Protein AF-A0A1P8XKU4-F1 (afdb_monomer)

pLDDT: mean 90.16, std 14.27, range [46.88, 98.56]

Sequence (59 aa):
MLVRRYSRELKIACDELHGDPFDADARAHLLRLILQDSQIADAAKSRLNRIQVPAVGRP

Secondary structure (DSSP, 8-state):
-HHHHHHHHHHHHHHHHHH-TT-HHHHHHHHHIIIIIHHHHHHHHHHHHHHHS--PPP-

Radius of gyration: 16.01 Å; Cα contacts (8 Å, |Δi|>4): 30; chains: 1; bounding box: 42×21×42 Å

Structure (mmCIF, N/CA/C/O backbone):
data_AF-A0A1P8XKU4-F1
#
_entry.id   AF-A0A1P8XKU4-F1
#
loop_
_atom_site.group_PDB
_atom_site.id
_atom_site.type_symbol
_atom_site.label_atom_id
_atom_site.label_alt_id
_atom_site.label_comp_id
_atom_site.label_asym_id
_atom_site.label_entity_id
_atom_site.label_seq_id
_atom_site.pdbx_PDB_ins_code
_atom_site.Cartn_x
_atom_site.Cartn_y
_atom_site.Cartn_z
_atom_site.occupancy
_atom_site.B_iso_or_equiv
_atom_site.auth_seq_id
_atom_site.auth_comp_id
_atom_site.auth_asym_id
_atom_site.auth_atom_id
_atom_site.pdbx_PDB_model_num
ATOM 1 N N . MET A 1 1 ? -14.366 7.230 3.813 1.00 80.44 1 MET A N 1
ATOM 2 C CA . MET A 1 1 ? -14.188 6.193 4.861 1.00 80.44 1 MET A CA 1
ATOM 3 C C . MET A 1 1 ? -12.819 5.548 4.701 1.00 80.44 1 MET A C 1
ATOM 5 O O . MET A 1 1 ? -12.485 5.161 3.587 1.00 80.44 1 MET A O 1
ATOM 9 N N . LEU A 1 2 ? -12.054 5.431 5.788 1.00 91.38 2 LEU A N 1
ATOM 10 C CA . LEU A 1 2 ? -10.663 4.953 5.802 1.00 91.38 2 LEU A CA 1
ATOM 11 C C . LEU A 1 2 ? -10.476 3.571 5.147 1.00 91.38 2 LEU A C 1
ATOM 13 O O . LEU A 1 2 ? -9.613 3.420 4.295 1.00 91.38 2 LEU A O 1
ATOM 17 N N . VAL A 1 3 ? -11.353 2.609 5.452 1.00 94.31 3 VAL A N 1
ATOM 18 C CA . VAL A 1 3 ? -11.313 1.245 4.883 1.00 94.31 3 VAL A CA 1
ATOM 19 C C . VAL A 1 3 ? -11.463 1.248 3.358 1.00 94.31 3 VAL A C 1
ATOM 21 O O . VAL A 1 3 ? -10.735 0.555 2.657 1.00 94.31 3 VAL A O 1
ATOM 24 N N . ARG A 1 4 ? -12.377 2.071 2.824 1.00 95.31 4 ARG A N 1
ATOM 25 C CA . ARG A 1 4 ? -12.594 2.189 1.371 1.00 95.31 4 ARG A CA 1
ATOM 26 C C . ARG A 1 4 ? -11.396 2.824 0.670 1.00 95.31 4 ARG A C 1
ATOM 28 O O . ARG A 1 4 ? -11.063 2.412 -0.433 1.00 95.31 4 ARG A O 1
ATOM 35 N N . ARG A 1 5 ? -10.753 3.807 1.313 1.00 96.19 5 ARG A N 1
ATOM 36 C CA . ARG A 1 5 ? -9.523 4.418 0.798 1.00 96.19 5 ARG A CA 1
ATOM 37 C C . ARG A 1 5 ? -8.397 3.389 0.772 1.00 96.19 5 ARG A C 1
ATOM 39 O O . ARG A 1 5 ? -7.834 3.177 -0.287 1.00 96.19 5 ARG A O 1
ATOM 46 N N . TYR A 1 6 ? -8.150 2.700 1.886 1.00 97.19 6 TYR A N 1
ATOM 47 C CA . TYR A 1 6 ? -7.126 1.656 1.961 1.00 97.19 6 TYR A CA 1
ATOM 48 C C . TYR A 1 6 ? -7.314 0.584 0.880 1.00 97.19 6 TYR A C 1
ATOM 50 O O . TYR A 1 6 ? -6.393 0.298 0.128 1.00 97.19 6 TYR A O 1
ATOM 58 N N . SER A 1 7 ? -8.536 0.058 0.736 1.00 97.50 7 SER A N 1
ATOM 59 C CA . SER A 1 7 ? -8.845 -0.946 -0.288 1.00 97.50 7 SER A CA 1
ATOM 60 C C . SER A 1 7 ? -8.630 -0.439 -1.716 1.00 97.50 7 SER A C 1
ATOM 62 O O . SER A 1 7 ? -8.261 -1.229 -2.580 1.00 97.50 7 SER A O 1
ATOM 64 N N . ARG A 1 8 ? -8.8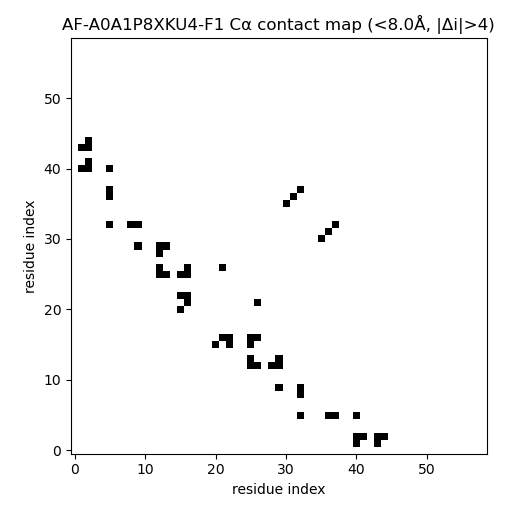86 0.849 -1.978 1.00 97.94 8 ARG A N 1
ATOM 65 C CA . ARG A 1 8 ? -8.656 1.458 -3.292 1.00 97.94 8 ARG A CA 1
ATOM 66 C C . ARG A 1 8 ? -7.164 1.577 -3.584 1.00 97.94 8 ARG A C 1
ATOM 68 O O . ARG A 1 8 ? -6.743 1.146 -4.648 1.00 97.94 8 ARG A O 1
ATOM 75 N N . GLU A 1 9 ? -6.392 2.134 -2.656 1.00 97.94 9 GLU A N 1
ATOM 76 C CA . GLU A 1 9 ? -4.950 2.322 -2.855 1.00 97.94 9 GLU A CA 1
ATOM 77 C C . GLU A 1 9 ? -4.229 0.978 -2.990 1.00 97.94 9 GLU A C 1
ATOM 79 O O . GLU A 1 9 ? -3.377 0.830 -3.857 1.00 97.94 9 GLU A O 1
ATOM 84 N N . LEU A 1 10 ? -4.638 -0.030 -2.205 1.00 97.88 10 LEU A N 1
ATOM 85 C CA . LEU A 1 10 ? -4.100 -1.386 -2.312 1.00 97.88 10 LEU A CA 1
ATOM 86 C C . LEU A 1 10 ? -4.345 -1.975 -3.704 1.00 97.88 10 LEU A C 1
ATOM 88 O O . LEU A 1 10 ? -3.445 -2.565 -4.289 1.00 97.88 10 LEU A O 1
ATOM 92 N N . LYS A 1 11 ? -5.555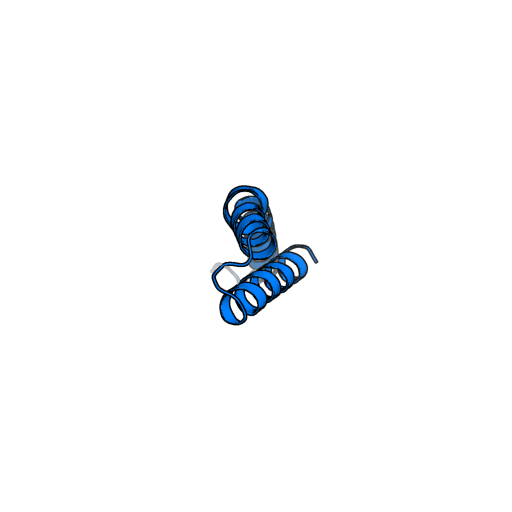 -1.788 -4.247 1.00 98.06 11 LYS A N 1
ATOM 93 C CA . LYS A 1 11 ? -5.876 -2.248 -5.597 1.00 98.06 11 LYS A CA 1
ATOM 94 C C . LYS A 1 11 ? -5.012 -1.548 -6.646 1.00 98.06 11 LYS A C 1
ATOM 96 O O . LYS A 1 11 ? -4.473 -2.228 -7.502 1.00 98.06 11 LYS A O 1
ATOM 101 N N . ILE A 1 12 ? -4.865 -0.227 -6.558 1.00 98.06 12 ILE A N 1
ATOM 102 C CA . ILE A 1 12 ? -4.060 0.551 -7.511 1.00 98.06 12 ILE A CA 1
ATOM 103 C C . ILE A 1 12 ? -2.611 0.062 -7.519 1.00 98.06 12 ILE A C 1
ATOM 105 O O . ILE A 1 12 ? -2.114 -0.284 -8.580 1.00 98.06 12 ILE A O 1
ATOM 109 N N . ALA A 1 13 ? -1.973 -0.058 -6.351 1.00 98.00 13 ALA A N 1
ATOM 110 C CA . ALA A 1 13 ? -0.581 -0.502 -6.274 1.00 98.00 13 ALA A CA 1
ATOM 111 C C . ALA A 1 13 ? -0.389 -1.934 -6.814 1.00 98.00 13 ALA A C 1
ATOM 113 O O . ALA A 1 13 ? 0.622 -2.239 -7.444 1.00 98.00 13 ALA A O 1
ATOM 114 N N . CYS A 1 14 ? -1.369 -2.820 -6.599 1.00 98.38 14 CYS A N 1
ATOM 115 C CA . CYS A 1 14 ? -1.356 -4.156 -7.193 1.00 98.38 14 CYS A CA 1
ATOM 116 C C . CYS A 1 14 ? -1.574 -4.130 -8.714 1.00 98.38 14 CYS A C 1
ATOM 118 O O . CYS A 1 14 ? -0.905 -4.882 -9.414 1.00 98.38 14 CYS A O 1
ATOM 120 N N . ASP A 1 15 ? -2.486 -3.297 -9.223 1.00 98.56 15 ASP A N 1
ATOM 121 C CA . ASP A 1 15 ? -2.754 -3.163 -10.6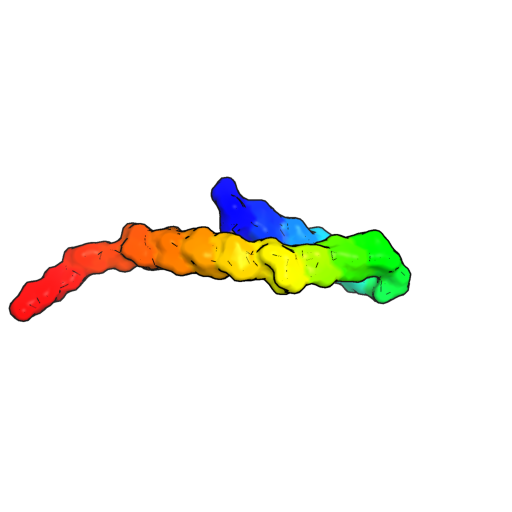61 1.00 98.56 15 ASP A CA 1
ATOM 122 C C . ASP A 1 15 ? -1.527 -2.570 -11.390 1.00 98.56 15 ASP A C 1
ATOM 124 O O . ASP A 1 15 ? -1.171 -3.039 -12.471 1.00 98.56 15 ASP A O 1
ATOM 128 N N . GLU A 1 16 ? -0.836 -1.602 -10.777 1.00 98.44 16 GLU A N 1
ATOM 129 C CA . GLU A 1 16 ? 0.421 -1.024 -11.278 1.00 98.44 16 GLU A CA 1
ATOM 130 C C . GLU A 1 16 ? 1.527 -2.086 -11.364 1.00 98.44 16 GLU A C 1
ATOM 132 O O 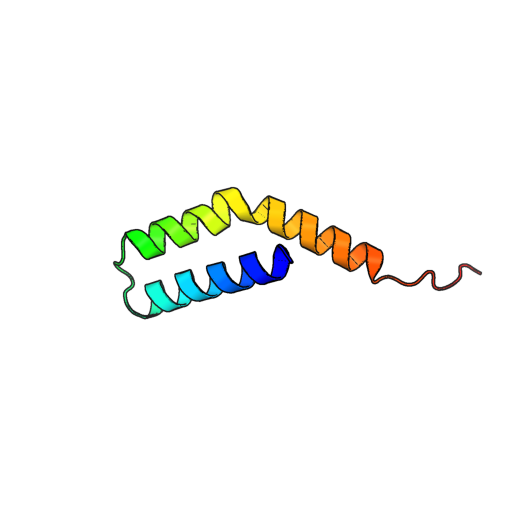. GLU A 1 16 ? 2.092 -2.284 -12.436 1.00 98.44 16 GLU A O 1
ATOM 137 N N . LEU A 1 17 ? 1.765 -2.854 -10.292 1.00 98.44 17 LEU A N 1
ATOM 138 C CA . LEU A 1 17 ? 2.755 -3.944 -10.298 1.00 98.44 17 LEU A CA 1
ATOM 139 C C . LEU A 1 17 ? 2.372 -5.123 -11.196 1.00 98.44 17 LEU A C 1
ATOM 141 O O . LEU A 1 17 ? 3.239 -5.854 -11.670 1.00 98.44 17 LEU A O 1
ATOM 145 N N . HIS A 1 18 ? 1.077 -5.346 -11.409 1.00 97.88 18 HIS A N 1
ATOM 146 C CA . HIS A 1 18 ? 0.612 -6.328 -12.380 1.00 97.88 18 HIS A CA 1
ATOM 147 C C . HIS A 1 18 ? 0.919 -5.868 -13.814 1.00 97.88 18 HIS A C 1
ATOM 149 O O . HIS A 1 18 ? 1.210 -6.700 -14.672 1.00 97.88 18 HIS A O 1
ATOM 155 N N . GLY A 1 19 ? 0.843 -4.560 -14.083 1.00 98.12 19 GLY A N 1
ATOM 156 C CA . GLY A 1 19 ? 1.226 -3.962 -15.363 1.00 98.12 19 GLY A CA 1
ATOM 157 C C . GLY A 1 19 ? 2.740 -3.941 -15.587 1.00 98.12 19 GLY A C 1
ATOM 158 O O . GLY A 1 19 ? 3.195 -4.339 -16.658 1.00 98.12 19 GLY A O 1
ATOM 159 N N . ASP A 1 20 ? 3.504 -3.523 -14.576 1.00 98.12 20 ASP A N 1
ATOM 160 C CA . ASP A 1 20 ? 4.970 -3.541 -14.559 1.00 98.12 20 ASP A CA 1
ATOM 161 C C . ASP A 1 20 ? 5.511 -4.046 -13.203 1.00 98.12 20 ASP A C 1
ATOM 163 O O . ASP A 1 20 ? 5.590 -3.292 -12.229 1.00 98.12 20 ASP A O 1
ATOM 167 N N . PRO A 1 21 ? 5.961 -5.311 -13.129 1.00 97.50 21 PRO A N 1
ATOM 168 C CA . PRO A 1 21 ? 6.522 -5.885 -11.906 1.00 97.50 21 PRO A CA 1
ATO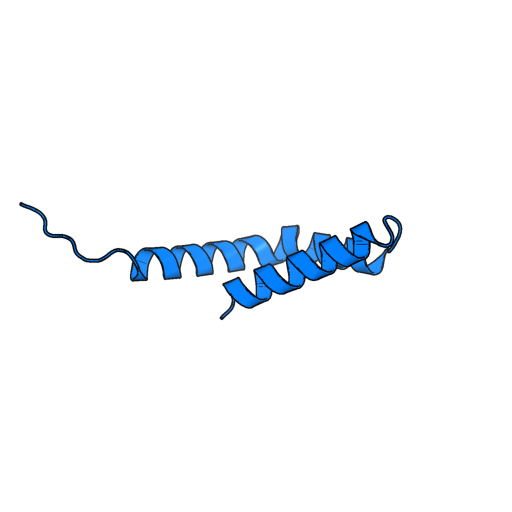M 169 C C . PRO A 1 21 ? 7.802 -5.206 -11.394 1.00 97.50 21 PRO A C 1
ATOM 171 O O . PRO A 1 21 ? 8.192 -5.440 -10.244 1.00 97.50 21 PRO A O 1
ATOM 174 N N . PHE A 1 22 ? 8.488 -4.412 -12.223 1.00 97.88 22 PHE A N 1
ATOM 175 C CA . PHE A 1 22 ? 9.742 -3.746 -11.862 1.00 97.88 22 PHE A CA 1
ATOM 176 C C . PHE A 1 22 ? 9.560 -2.287 -11.439 1.00 97.88 22 PHE A C 1
ATOM 178 O O . PHE A 1 22 ? 10.528 -1.685 -10.959 1.00 97.88 22 PHE A O 1
ATOM 185 N N . ASP A 1 23 ? 8.339 -1.752 -11.514 1.00 98.25 23 ASP A N 1
ATOM 186 C CA . ASP A 1 23 ? 8.016 -0.399 -11.072 1.00 98.25 23 ASP A CA 1
ATOM 187 C C . ASP A 1 23 ? 8.403 -0.211 -9.590 1.00 98.25 23 ASP A C 1
ATOM 189 O O . ASP A 1 23 ? 7.895 -0.858 -8.661 1.00 98.25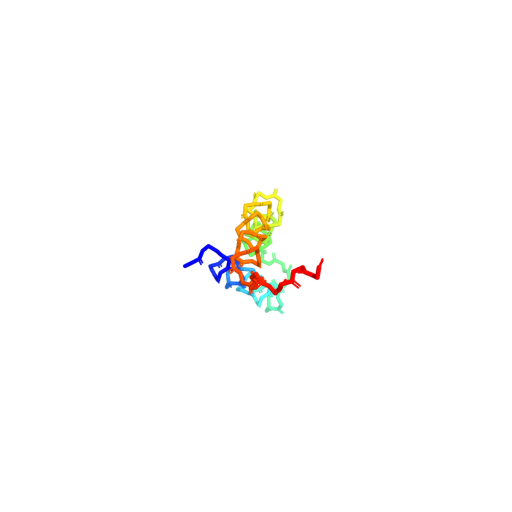 23 ASP A O 1
ATOM 193 N N . ALA A 1 24 ? 9.399 0.650 -9.369 1.00 98.12 24 ALA A N 1
ATOM 194 C CA . ALA A 1 24 ? 9.947 0.912 -8.048 1.00 98.12 24 ALA A CA 1
ATOM 195 C C . ALA A 1 24 ? 8.988 1.713 -7.166 1.00 98.12 24 ALA A C 1
ATOM 197 O O . ALA A 1 24 ? 8.946 1.469 -5.954 1.00 98.12 24 ALA A O 1
ATOM 198 N N . ASP A 1 25 ? 8.210 2.608 -7.766 1.00 97.62 25 ASP A N 1
ATOM 199 C CA . ASP A 1 25 ? 7.264 3.465 -7.067 1.00 97.62 25 ASP A CA 1
ATOM 200 C C . ASP A 1 25 ? 6.030 2.663 -6.655 1.00 97.62 25 ASP A C 1
ATOM 202 O O . ASP A 1 25 ? 5.641 2.701 -5.483 1.00 97.62 25 ASP A O 1
ATOM 206 N N . ALA A 1 26 ? 5.487 1.835 -7.551 1.00 98.00 26 ALA A N 1
ATOM 207 C CA . ALA A 1 26 ? 4.368 0.944 -7.241 1.00 98.00 26 ALA A CA 1
ATOM 208 C C . ALA A 1 26 ? 4.731 -0.059 -6.130 1.00 98.00 26 ALA A C 1
ATOM 210 O O . ALA A 1 26 ? 3.965 -0.276 -5.183 1.00 98.00 26 ALA A O 1
ATOM 211 N N . ARG A 1 27 ? 5.955 -0.612 -6.165 1.00 98.25 27 ARG A N 1
ATOM 212 C CA . ARG A 1 27 ? 6.471 -1.484 -5.095 1.00 98.25 27 ARG A CA 1
ATOM 213 C C . ARG A 1 27 ? 6.600 -0.747 -3.767 1.00 98.25 27 ARG A C 1
ATOM 215 O O . ARG A 1 27 ? 6.170 -1.271 -2.737 1.00 98.25 27 ARG A O 1
ATOM 222 N N . ALA A 1 28 ? 7.193 0.446 -3.767 1.00 98.12 28 ALA A N 1
ATOM 223 C CA . ALA A 1 28 ? 7.329 1.252 -2.557 1.00 98.12 28 ALA A CA 1
ATOM 224 C C . ALA A 1 28 ? 5.955 1.625 -1.979 1.00 98.12 28 ALA A C 1
ATOM 226 O O . ALA A 1 28 ? 5.748 1.547 -0.764 1.00 98.12 28 ALA A O 1
ATOM 227 N N . HIS A 1 29 ? 4.997 1.955 -2.845 1.00 97.88 29 HIS A N 1
ATOM 228 C CA . HIS A 1 29 ? 3.629 2.268 -2.463 1.00 97.88 29 HIS A CA 1
ATOM 229 C C . HIS A 1 29 ? 2.931 1.066 -1.814 1.00 97.88 29 HIS A C 1
ATOM 231 O O . HIS A 1 29 ? 2.395 1.199 -0.708 1.00 97.88 29 HIS A O 1
ATOM 237 N N . LEU A 1 30 ? 3.003 -0.119 -2.431 1.00 98.25 30 LEU A N 1
ATOM 238 C CA . LEU A 1 30 ? 2.435 -1.346 -1.869 1.00 98.25 30 LEU A CA 1
ATOM 239 C C . LEU A 1 30 ? 3.041 -1.672 -0.498 1.00 98.25 30 LEU A C 1
ATOM 241 O O . LEU A 1 30 ? 2.313 -1.958 0.456 1.00 98.25 30 LEU A O 1
ATOM 245 N N . LEU A 1 31 ? 4.368 -1.582 -0.369 1.00 98.25 31 LEU A N 1
ATOM 246 C CA . LEU A 1 31 ? 5.054 -1.821 0.902 1.00 98.25 31 LEU A CA 1
ATOM 247 C C . LEU A 1 31 ? 4.622 -0.825 1.981 1.00 98.25 31 LEU A C 1
ATOM 249 O O . LEU A 1 31 ? 4.391 -1.233 3.118 1.00 98.25 31 LEU A O 1
ATOM 253 N N . ARG A 1 32 ? 4.445 0.458 1.642 1.00 97.94 32 ARG A N 1
ATOM 254 C CA . ARG A 1 32 ? 3.921 1.468 2.576 1.00 97.94 32 ARG A CA 1
ATOM 255 C C . ARG A 1 32 ? 2.529 1.083 3.080 1.00 97.94 32 ARG A C 1
ATOM 257 O O . ARG A 1 32 ? 2.280 1.101 4.285 1.00 97.94 32 ARG A O 1
ATOM 264 N N . LEU A 1 33 ? 1.640 0.680 2.172 1.00 97.94 33 LEU A N 1
ATOM 265 C CA . LEU A 1 33 ? 0.277 0.272 2.514 1.00 97.94 33 LEU A CA 1
ATOM 266 C C . LEU A 1 33 ? 0.255 -0.964 3.424 1.00 97.94 33 LEU A C 1
ATOM 268 O O . LEU A 1 33 ? -0.517 -1.016 4.381 1.00 97.94 33 LEU A O 1
ATOM 272 N N . ILE A 1 34 ? 1.102 -1.957 3.157 1.00 97.38 34 ILE A N 1
ATOM 273 C CA . ILE A 1 34 ? 1.137 -3.200 3.939 1.00 97.38 34 ILE A CA 1
ATOM 274 C C . ILE A 1 34 ? 1.822 -2.993 5.292 1.00 97.38 34 ILE A C 1
ATOM 276 O O . ILE A 1 34 ? 1.298 -3.436 6.312 1.00 97.38 34 ILE A O 1
ATOM 280 N N . LEU A 1 35 ? 2.977 -2.330 5.322 1.00 96.81 35 LEU A N 1
ATOM 281 C CA . LEU A 1 35 ? 3.805 -2.241 6.527 1.00 96.81 35 LEU A CA 1
ATOM 282 C C . LEU A 1 35 ? 3.369 -1.122 7.477 1.00 96.81 35 LEU A C 1
ATOM 284 O O . LEU A 1 35 ? 3.575 -1.247 8.681 1.00 96.81 35 LEU A O 1
ATOM 288 N N . GLN A 1 36 ? 2.784 -0.039 6.959 1.00 94.56 36 GLN A N 1
ATOM 289 C CA . GLN A 1 36 ? 2.439 1.141 7.762 1.00 94.56 36 GLN A CA 1
ATOM 290 C C . GLN A 1 36 ? 0.926 1.303 7.923 1.00 94.56 36 GLN A C 1
ATOM 292 O O . GLN A 1 36 ? 0.437 1.488 9.037 1.00 94.56 36 GLN A O 1
ATOM 297 N N . ASP A 1 37 ? 0.168 1.207 6.828 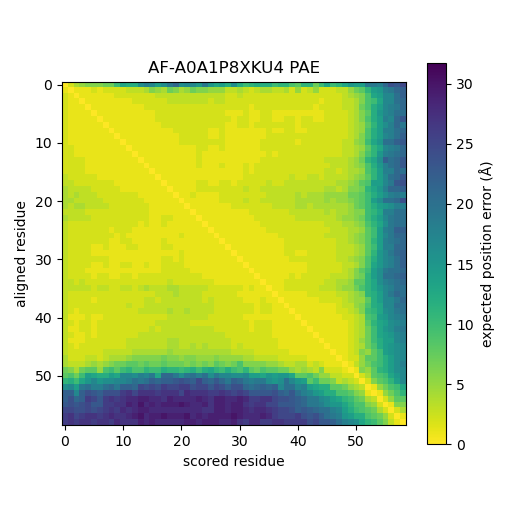1.00 94.75 37 ASP A N 1
ATOM 298 C CA . ASP A 1 37 ? -1.243 1.616 6.840 1.00 94.75 37 ASP A CA 1
ATOM 299 C C . ASP A 1 37 ? -2.221 0.470 7.192 1.00 94.75 37 ASP A C 1
ATOM 301 O O . ASP A 1 37 ? -3.367 0.735 7.573 1.00 94.75 37 ASP A O 1
ATOM 305 N N . SER A 1 38 ? -1.789 -0.797 7.107 1.00 95.44 38 SER A N 1
ATOM 306 C CA . SER A 1 38 ? -2.634 -1.988 7.323 1.00 95.44 38 SER A CA 1
ATOM 307 C C . SER A 1 38 ? -3.281 -2.022 8.709 1.00 95.44 38 SER A C 1
ATOM 309 O O . SER A 1 38 ? -4.497 -2.165 8.818 1.00 95.44 38 SER A O 1
ATOM 311 N N . GLN A 1 39 ? -2.508 -1.769 9.767 1.00 95.88 39 GLN A N 1
ATOM 312 C CA . GLN A 1 39 ? -3.001 -1.787 11.150 1.00 95.88 39 GLN A CA 1
ATOM 313 C C . GLN A 1 39 ? -4.123 -0.766 11.377 1.00 95.88 39 GLN A C 1
ATOM 315 O O . GLN A 1 39 ? -5.116 -1.030 12.062 1.00 95.88 39 GLN A O 1
ATOM 320 N N . ILE A 1 40 ? -3.986 0.417 10.775 1.00 95.38 40 ILE A N 1
ATOM 321 C CA . ILE A 1 40 ? -4.977 1.490 10.869 1.00 95.38 40 ILE A CA 1
ATOM 322 C C . ILE A 1 40 ? -6.255 1.092 10.119 1.00 95.38 40 ILE A C 1
ATOM 324 O O . ILE A 1 40 ? -7.368 1.302 10.623 1.00 95.38 40 ILE A O 1
ATOM 328 N N . ALA A 1 41 ? -6.112 0.496 8.934 1.00 95.00 41 ALA A N 1
ATOM 329 C CA . ALA A 1 41 ? -7.232 -0.010 8.152 1.00 95.00 41 ALA A CA 1
ATOM 330 C C . ALA A 1 41 ? -7.976 -1.147 8.875 1.00 95.00 41 ALA A C 1
ATOM 332 O O . ALA A 1 41 ? -9.210 -1.125 8.926 1.00 95.00 41 ALA A O 1
ATOM 333 N N . ASP A 1 42 ? -7.252 -2.069 9.510 1.00 95.50 42 ASP A N 1
ATOM 334 C CA . ASP A 1 42 ? -7.808 -3.183 10.285 1.00 95.50 42 ASP A CA 1
ATOM 335 C C . ASP A 1 42 ? -8.572 -2.703 11.518 1.00 95.50 42 ASP A C 1
ATOM 337 O O . ASP A 1 42 ? -9.699 -3.144 11.779 1.00 95.50 42 ASP A O 1
ATOM 341 N N . ALA A 1 43 ? -8.015 -1.734 12.249 1.00 95.19 43 ALA A N 1
ATOM 342 C CA . ALA A 1 43 ? -8.700 -1.110 13.375 1.00 95.19 43 ALA A CA 1
ATOM 343 C C . ALA A 1 43 ? -9.992 -0.409 12.926 1.00 95.19 43 ALA A C 1
ATOM 345 O O . ALA A 1 43 ? -11.031 -0.519 13.584 1.00 95.19 43 ALA A O 1
ATOM 346 N N . ALA A 1 44 ? -9.966 0.288 11.786 1.00 93.81 44 ALA A N 1
ATOM 347 C CA . ALA A 1 44 ? -11.158 0.919 11.227 1.00 93.81 44 ALA A CA 1
ATOM 348 C C . ALA A 1 44 ? -12.209 -0.108 10.778 1.00 93.81 44 ALA A C 1
ATOM 350 O O . ALA A 1 44 ? -13.389 0.065 11.085 1.00 93.81 44 ALA A O 1
ATOM 351 N N . LYS A 1 45 ? -11.800 -1.195 10.114 1.00 94.25 45 LYS A N 1
ATOM 352 C CA . LYS A 1 45 ? -12.693 -2.289 9.701 1.00 94.25 45 LYS A CA 1
ATOM 353 C C . LYS A 1 45 ? -13.334 -2.971 10.909 1.00 94.25 45 LYS A C 1
ATOM 355 O O . LYS A 1 45 ? -14.543 -3.176 10.929 1.00 94.25 45 LYS A O 1
ATOM 360 N N . SER A 1 46 ? -12.552 -3.220 11.957 1.00 94.31 46 SER A N 1
ATOM 361 C CA . SER A 1 46 ? -13.040 -3.803 13.212 1.00 94.31 46 SER A CA 1
ATOM 362 C C . SER A 1 46 ? -14.109 -2.936 13.881 1.00 94.31 46 SER A C 1
ATOM 364 O O . SER A 1 46 ? -15.116 -3.456 14.358 1.00 94.31 46 SER A O 1
ATOM 366 N N . ARG A 1 47 ? -13.930 -1.607 13.891 1.00 92.81 47 ARG A N 1
ATOM 367 C CA . ARG A 1 47 ? -14.933 -0.667 14.425 1.00 92.81 47 ARG A CA 1
ATOM 368 C C . ARG A 1 47 ? -16.230 -0.704 13.619 1.00 92.81 47 ARG A C 1
ATOM 370 O O . ARG A 1 47 ? -17.296 -0.764 14.220 1.00 92.81 47 ARG A O 1
ATOM 377 N N . LEU A 1 48 ? -16.145 -0.717 12.287 1.00 89.94 48 LEU A N 1
ATOM 378 C CA . LEU A 1 48 ? -17.326 -0.824 11.422 1.00 89.94 48 LEU A CA 1
ATOM 379 C C . LEU A 1 48 ? -18.095 -2.124 11.677 1.00 89.94 48 LEU A C 1
ATOM 381 O O . LEU A 1 48 ? -19.309 -2.079 11.843 1.00 89.94 48 LEU A O 1
ATOM 385 N N . ASN A 1 49 ? -17.393 -3.253 11.795 1.00 87.69 49 ASN A N 1
ATOM 386 C CA . ASN A 1 49 ? -18.024 -4.543 12.072 1.00 87.69 49 ASN A CA 1
ATOM 387 C C . ASN A 1 49 ? -18.731 -4.556 13.435 1.00 87.69 49 ASN A C 1
ATOM 389 O O . ASN A 1 49 ? -19.837 -5.070 13.540 1.00 87.69 49 ASN A O 1
ATOM 393 N N . ARG A 1 50 ? -18.133 -3.956 14.475 1.00 83.88 50 ARG A N 1
ATOM 394 C CA . ARG A 1 50 ? -18.771 -3.841 15.801 1.00 83.88 50 ARG A CA 1
ATOM 395 C C . ARG A 1 50 ? -20.033 -2.983 15.781 1.00 83.88 50 ARG A C 1
ATOM 397 O O . ARG A 1 50 ? -20.963 -3.287 16.511 1.00 83.88 50 ARG A O 1
ATOM 404 N N . ILE A 1 51 ? -20.064 -1.935 14.959 1.00 75.19 51 ILE A N 1
ATOM 405 C CA . ILE A 1 51 ? -21.252 -1.086 14.776 1.00 75.19 51 ILE A CA 1
ATOM 406 C C . ILE A 1 51 ? -22.345 -1.837 13.995 1.00 75.19 51 ILE A C 1
ATOM 408 O O . ILE A 1 51 ? -23.526 -1.564 14.176 1.00 75.19 51 ILE A O 1
ATOM 412 N N . GLN A 1 52 ? -21.964 -2.786 13.135 1.00 63.62 52 GLN A N 1
ATOM 413 C CA . GLN A 1 52 ? -22.890 -3.564 12.310 1.00 63.62 52 GLN A CA 1
ATOM 414 C C . GLN A 1 52 ? -23.511 -4.777 13.015 1.00 63.62 52 GLN A C 1
ATOM 416 O O . GLN A 1 52 ? -24.515 -5.279 12.518 1.00 63.62 52 GLN A O 1
ATOM 421 N N . VAL A 1 53 ? -22.967 -5.255 14.143 1.00 56.41 53 VAL A N 1
ATOM 422 C CA . VAL A 1 53 ? -23.626 -6.300 14.947 1.00 56.41 53 VAL A CA 1
ATOM 423 C C . VAL A 1 53 ? -24.840 -5.674 15.648 1.00 56.41 53 VAL A C 1
ATOM 425 O O . VAL A 1 53 ? -24.647 -4.833 16.529 1.00 56.41 53 VAL A O 1
ATOM 428 N N . PRO A 1 54 ? -26.088 -6.052 15.305 1.00 48.31 54 PRO A N 1
ATOM 429 C CA . PRO A 1 54 ? -27.247 -5.605 16.059 1.00 48.31 54 PRO A CA 1
ATOM 430 C C . PRO A 1 54 ? -27.186 -6.226 17.454 1.00 48.31 54 PRO A C 1
ATOM 432 O O . PRO A 1 54 ? -26.728 -7.359 17.616 1.00 48.31 54 PRO A O 1
ATOM 435 N N . ALA A 1 55 ? -27.713 -5.517 18.449 1.00 61.16 55 ALA A N 1
ATOM 436 C CA . ALA A 1 55 ? -28.105 -6.101 19.723 1.00 61.16 55 ALA A CA 1
ATOM 437 C C . ALA A 1 55 ? -29.214 -7.146 19.482 1.00 61.16 55 ALA A C 1
ATOM 439 O O . ALA A 1 55 ? -30.395 -6.870 19.671 1.00 61.16 55 ALA A O 1
ATOM 440 N N . VAL A 1 56 ? -28.853 -8.333 18.991 1.00 57.88 56 VAL A N 1
ATOM 441 C CA . VAL A 1 56 ? -29.758 -9.478 18.950 1.00 57.88 56 VAL A CA 1
ATOM 442 C C . VAL A 1 56 ? -29.810 -10.036 20.368 1.00 57.88 56 VAL A C 1
ATOM 444 O O . VAL A 1 56 ? -28.781 -10.305 20.989 1.00 57.88 56 VAL A O 1
ATOM 447 N N . GLY A 1 57 ? -31.027 -10.055 20.906 1.00 57.31 57 GLY A N 1
ATOM 448 C CA . GLY A 1 57 ? -31.323 -10.230 22.318 1.00 57.31 57 GLY A CA 1
ATOM 449 C C . GLY A 1 57 ? -30.718 -11.492 22.923 1.00 57.31 57 GLY A C 1
ATOM 450 O O . GLY A 1 57 ? -30.728 -12.572 22.336 1.00 57.31 57 GLY A O 1
ATOM 451 N N . ARG A 1 58 ? -30.209 -11.3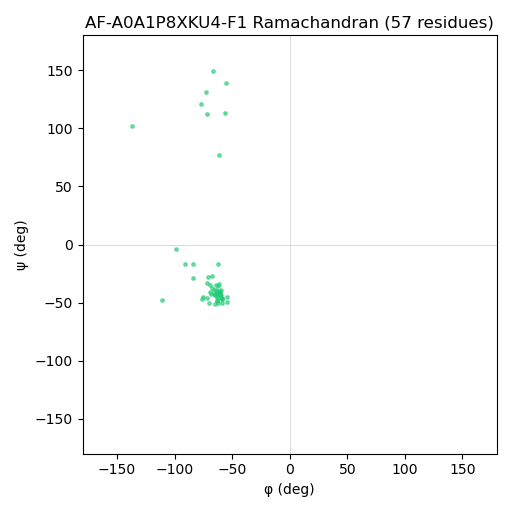15 24.138 1.00 46.88 58 ARG A N 1
ATOM 452 C CA . ARG A 1 58 ? -29.891 -12.373 25.093 1.00 46.88 58 ARG A CA 1
ATOM 453 C C . ARG A 1 58 ? -31.218 -12.937 25.649 1.00 46.88 58 ARG A C 1
ATOM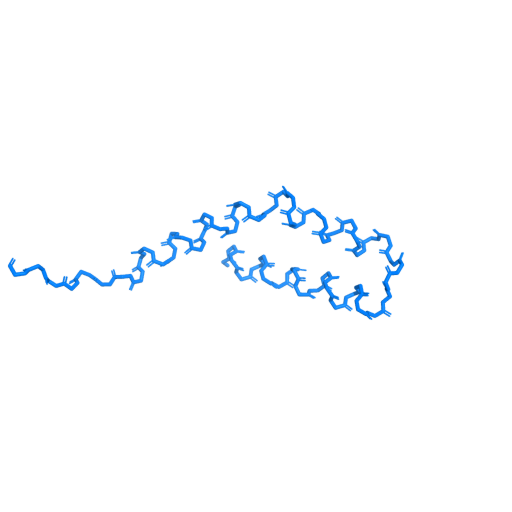 455 O O . ARG A 1 58 ? -32.045 -12.107 26.033 1.00 46.88 58 ARG A O 1
ATOM 462 N N . PRO A 1 59 ? -31.438 -14.266 25.692 1.00 57.69 59 PRO A N 1
ATOM 463 C CA . PRO A 1 59 ? -32.479 -14.852 26.536 1.00 57.69 59 PRO A CA 1
ATOM 464 C C . PRO A 1 59 ? -32.124 -14.734 28.023 1.00 57.69 59 PRO A C 1
ATOM 466 O O . PRO A 1 59 ? -30.918 -14.822 28.357 1.00 57.69 59 PRO A O 1
#

Mean predicted aligned error: 6.38 Å

Foldseek 3Di:
DLLVVLVVQLVVLVVVCVVPVPPPVSVVSNCCSVVPVVVVNVVVVVVVVVVVDDCPDDD

Solvent-accessible surface area (backbone atoms only — not comparable to full-atom values): 3424 Å² total; per-residue (Å²): 109,68,46,63,50,50,57,48,54,53,49,49,26,50,54,46,34,71,76,37,79,78,46,64,63,33,50,51,50,41,49,46,44,62,77,65,46,38,66,60,34,50,55,48,46,52,52,52,53,61,71,66,55,72,92,71,78,81,133

Nearest PDB structures (foldseek):
  2g0u-assembly1_A  TM=6.898E-01  e=3.779E-01  Burkholderia pseudomallei
  8axk-assembly1_u  TM=6.799E-01  e=4.600E-01  Shigella flexneri
  8axk-assembly1_i  TM=6.651E-01  e=5.979E-01  Shigella flexneri
  1lrz-assembly1_A  TM=7.235E-01  e=1.598E+00  Staphylococcus aureus
  2itb-assembly1_B  TM=6.236E-01  e=4.272E+00  Pseudomonas putida KT2440